Protein AF-A0A8S3JNF5-F1 (afdb_monomer)

Solvent-accessible surface area (backbone atoms only — not comparable to full-atom values): 8426 Å² total; per-residue (Å²): 134,60,70,67,61,55,53,53,51,53,52,52,50,52,52,53,50,52,54,52,51,52,51,49,51,53,52,51,58,71,68,46,72,96,62,65,68,78,74,74,50,52,69,67,59,54,52,60,60,49,68,40,87,89,52,56,73,70,59,37,54,52,52,53,52,51,50,53,50,52,53,53,48,52,53,54,53,50,52,51,50,52,50,52,52,52,50,51,51,55,51,49,54,52,51,50,53,53,52,52,53,51,51,49,52,54,49,52,52,49,52,52,52,52,52,49,51,54,60,71,52,60,94,72,86,72,56,85,87,53,57,67,58,62,64,51,63,66,61,63,74,76,72,130

Foldseek 3Di:
DDPVVVVVVVVVVVVVVVVVVVVVVVVVVVPDDPDPVVVVDDLVNVLVVLPDPPDDPVRSVVVNVVVVVVVVVVVVVVVVVVVVVVVVVVVVVVVVVVVVVVVVVVVVVVVVVVVVVVVVVPDPPDDPVCPVVVVVVVVVVPPD

Secondary structure (DSSP, 8-state):
--HHHHHHHHHHHHHHHHHHHHHHHHHHHHHS-S--HHHHS-HHHHHHHHTSTTS-HHHHHHHHHHHHHHHHHHHHHHHHHHHHHHHHHHHHHHHHHHHHHHHHHHHHHHHHHHHHHHHHS------GGGHHHHHHHHHHTT--

Structure (mmCIF, N/CA/C/O backbone):
data_AF-A0A8S3JNF5-F1
#
_entry.id   AF-A0A8S3JNF5-F1
#
loop_
_atom_site.group_PDB
_atom_site.id
_atom_site.type_symbol
_atom_site.label_atom_id
_atom_site.label_alt_id
_atom_site.label_comp_id
_atom_site.label_asym_id
_atom_site.label_entity_id
_atom_site.label_seq_id
_atom_site.pdbx_PDB_ins_code
_atom_site.Cartn_x
_atom_site.Cartn_y
_atom_site.Cartn_z
_atom_site.occupancy
_atom_site.B_iso_or_equiv
_atom_site.auth_seq_id
_atom_site.auth_comp_id
_atom_site.auth_asym_id
_atom_site.auth_atom_id
_atom_site.pdbx_PDB_model_num
ATOM 1 N N . MET A 1 1 ? 26.345 4.682 40.173 1.00 57.94 1 MET A N 1
ATOM 2 C CA . MET A 1 1 ? 26.018 5.311 38.873 1.00 57.94 1 MET A CA 1
ATOM 3 C C . MET A 1 1 ? 24.682 6.024 39.058 1.00 57.94 1 MET A C 1
ATOM 5 O O . MET A 1 1 ? 23.749 5.361 39.489 1.00 57.94 1 MET A O 1
ATOM 9 N N . SER A 1 2 ? 24.611 7.356 38.929 1.00 77.19 2 SER A N 1
ATOM 10 C CA . SER A 1 2 ? 23.412 8.110 39.340 1.00 77.19 2 SER A CA 1
ATOM 11 C C . SER A 1 2 ? 22.301 8.035 38.287 1.00 77.19 2 SER A C 1
ATOM 13 O O . SER A 1 2 ? 22.567 7.984 37.088 1.00 77.19 2 SER A O 1
ATOM 15 N N . MET A 1 3 ? 21.047 8.052 38.743 1.00 79.81 3 MET A N 1
ATOM 16 C CA . MET A 1 3 ? 19.848 7.990 37.895 1.00 79.81 3 MET A CA 1
ATOM 17 C C . MET A 1 3 ? 19.804 9.124 36.851 1.00 79.81 3 MET A C 1
ATOM 19 O O . MET A 1 3 ? 19.331 8.925 35.737 1.00 79.81 3 MET A O 1
ATOM 23 N N . GLN A 1 4 ? 20.377 10.287 37.183 1.00 79.69 4 GLN A N 1
ATOM 24 C CA . GLN A 1 4 ? 20.535 11.424 36.270 1.00 79.69 4 GLN A CA 1
ATOM 25 C C . GLN A 1 4 ? 21.435 11.112 35.070 1.00 79.69 4 GLN A C 1
ATOM 27 O O . GLN A 1 4 ? 21.118 11.524 33.961 1.00 79.69 4 GLN A O 1
ATOM 32 N N . ILE A 1 5 ? 22.531 10.372 35.266 1.00 81.50 5 ILE A N 1
ATOM 33 C CA . ILE A 1 5 ? 23.453 10.018 34.175 1.00 81.50 5 ILE A CA 1
ATOM 34 C C . ILE A 1 5 ? 22.761 9.077 33.184 1.00 81.50 5 ILE A C 1
ATOM 36 O O . ILE A 1 5 ? 22.899 9.248 31.976 1.00 81.50 5 ILE A O 1
ATOM 40 N N . ILE A 1 6 ? 21.978 8.123 33.697 1.00 82.50 6 ILE A N 1
ATOM 41 C CA . ILE A 1 6 ? 21.207 7.185 32.874 1.00 82.50 6 ILE A CA 1
ATOM 42 C C . ILE A 1 6 ? 20.160 7.949 32.058 1.00 82.50 6 ILE A C 1
ATOM 44 O O . ILE A 1 6 ? 20.107 7.793 30.845 1.00 82.50 6 ILE A O 1
ATOM 48 N N . TRP A 1 7 ? 19.390 8.834 32.697 1.00 87.06 7 TRP A N 1
ATOM 49 C CA . TRP A 1 7 ? 18.355 9.617 32.019 1.00 87.06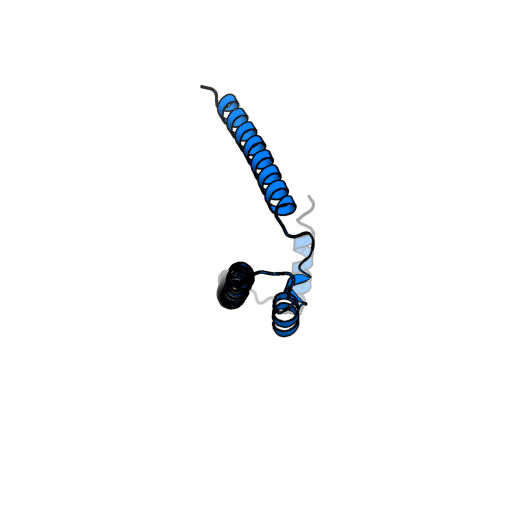 7 TRP A CA 1
ATOM 50 C C . TRP A 1 7 ? 18.928 10.528 30.924 1.00 87.06 7 TRP A C 1
ATOM 52 O O . TRP A 1 7 ? 18.393 10.593 29.818 1.00 87.06 7 TRP A O 1
ATOM 62 N N . GLN A 1 8 ? 20.066 11.175 31.193 1.00 83.81 8 GLN A N 1
ATOM 63 C CA . G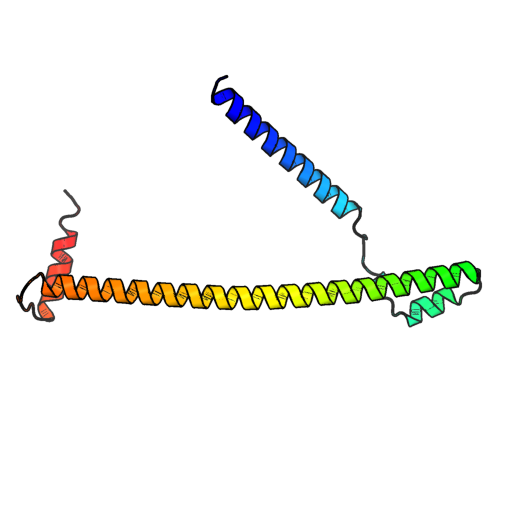LN A 1 8 ? 20.742 12.016 30.209 1.00 83.81 8 GLN A CA 1
ATOM 64 C C . GLN A 1 8 ? 21.260 11.200 29.014 1.00 83.81 8 GLN A C 1
ATOM 66 O O . GLN A 1 8 ? 21.159 11.649 27.872 1.00 83.81 8 GLN A O 1
ATOM 71 N N . ALA A 1 9 ? 21.786 9.995 29.261 1.00 86.19 9 ALA A N 1
ATOM 72 C CA . ALA A 1 9 ? 22.231 9.088 28.208 1.00 86.19 9 ALA A CA 1
ATOM 73 C C . ALA A 1 9 ? 21.060 8.625 27.327 1.00 86.19 9 ALA A C 1
ATOM 75 O O . ALA A 1 9 ? 21.168 8.700 26.106 1.00 86.19 9 ALA A O 1
ATOM 76 N N . THR A 1 10 ? 19.921 8.257 27.925 1.00 86.12 10 THR A N 1
ATOM 77 C CA . THR A 1 10 ? 18.716 7.855 27.180 1.00 86.12 10 THR A CA 1
ATOM 78 C C . THR A 1 10 ? 18.176 8.990 26.307 1.00 86.12 10 THR A C 1
ATOM 80 O O . THR A 1 10 ? 17.772 8.763 25.171 1.00 86.12 10 THR A O 1
ATOM 83 N N . ILE A 1 11 ? 18.208 10.235 26.791 1.00 87.56 11 ILE A N 1
ATOM 84 C CA . ILE A 1 11 ? 17.788 11.397 25.990 1.00 87.56 11 ILE A CA 1
ATOM 85 C C . ILE A 1 11 ? 18.715 11.630 24.805 1.00 87.56 11 ILE A C 1
ATOM 87 O O . ILE A 1 11 ? 18.245 11.925 23.707 1.00 87.56 11 ILE A O 1
ATOM 91 N N . ASN A 1 12 ? 20.024 11.522 25.020 1.00 87.56 12 ASN A N 1
ATOM 92 C CA . ASN A 1 12 ? 20.998 11.697 23.950 1.00 87.56 12 ASN A CA 1
ATOM 93 C C . ASN A 1 12 ? 20.873 10.587 22.897 1.00 87.56 12 ASN A C 1
ATOM 95 O O . ASN A 1 12 ? 20.972 10.869 21.706 1.00 87.56 12 ASN A O 1
ATOM 99 N N . GLU A 1 13 ? 20.593 9.356 23.323 1.00 88.88 13 GLU A N 1
ATOM 100 C CA . GLU A 1 13 ? 20.329 8.224 22.435 1.00 88.88 13 GLU A CA 1
ATOM 101 C C . GLU A 1 13 ? 19.055 8.441 21.604 1.00 88.88 13 GLU A C 1
ATOM 103 O O . GLU A 1 13 ? 19.100 8.310 20.383 1.00 88.88 13 GLU A O 1
ATOM 108 N N . CYS A 1 14 ? 17.955 8.891 22.222 1.00 85.06 14 CYS A N 1
ATOM 109 C CA . CYS A 1 14 ? 16.728 9.246 21.499 1.00 85.06 14 CYS A CA 1
ATOM 110 C C . CYS A 1 14 ? 16.959 10.352 20.457 1.00 85.06 14 CYS A C 1
ATOM 112 O O . CYS A 1 14 ? 16.507 10.222 19.322 1.00 85.06 14 CYS A O 1
ATOM 114 N N . LYS A 1 15 ? 17.693 11.416 20.813 1.00 87.75 15 LYS A N 1
ATOM 115 C CA . LYS A 1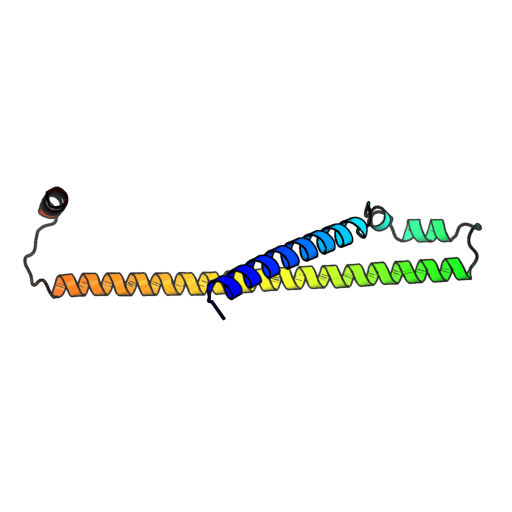 15 ? 18.020 12.505 19.875 1.00 87.75 15 LYS A CA 1
ATOM 116 C C . LYS A 1 15 ? 18.884 12.022 18.711 1.00 87.75 15 LYS A C 1
ATOM 118 O O . LYS A 1 15 ? 18.628 12.380 17.566 1.00 87.75 15 LYS A O 1
ATOM 123 N N . SER A 1 16 ? 19.878 11.181 18.990 1.00 85.38 16 SER A N 1
ATOM 124 C CA . SER A 1 16 ? 20.727 10.597 17.948 1.00 85.38 16 SER A CA 1
ATOM 125 C C . SER A 1 16 ? 19.926 9.691 17.008 1.00 85.38 16 SER A C 1
ATOM 127 O O . SER A 1 16 ? 20.128 9.722 15.794 1.00 85.38 16 SER A O 1
ATOM 129 N N . GLN A 1 17 ? 18.978 8.924 17.549 1.00 86.81 17 GLN A N 1
ATOM 130 C CA . GLN A 1 17 ? 18.103 8.069 16.756 1.00 86.81 17 GLN A CA 1
ATOM 131 C C . GLN A 1 17 ? 17.176 8.887 15.844 1.00 86.81 17 GLN A C 1
ATOM 133 O O . GLN A 1 17 ? 17.023 8.555 14.668 1.00 86.81 17 GLN A O 1
ATOM 138 N N . GLU A 1 18 ? 16.624 9.989 16.352 1.00 89.50 18 GLU A N 1
ATOM 139 C CA . GLU A 1 18 ? 15.794 10.918 15.582 1.00 89.50 18 GLU A CA 1
ATOM 140 C C . GLU A 1 18 ? 16.571 11.542 14.409 1.00 89.50 18 GLU A C 1
ATOM 142 O O . GLU A 1 18 ? 16.088 11.548 13.275 1.00 89.50 18 GLU A O 1
ATOM 147 N N . GLU A 1 19 ? 17.818 11.972 14.629 1.00 89.12 19 GLU A N 1
ATOM 148 C CA . GLU A 1 19 ? 18.696 12.471 13.560 1.00 89.12 19 GLU A CA 1
ATOM 149 C C . GLU A 1 19 ? 18.964 11.410 12.483 1.00 89.12 19 GLU A C 1
ATOM 151 O O . GLU A 1 19 ? 18.904 11.695 11.282 1.00 89.12 19 GLU A O 1
ATOM 156 N N . VAL A 1 20 ? 19.227 10.167 12.895 1.00 88.50 20 VAL A N 1
ATOM 157 C CA . VAL A 1 20 ? 19.433 9.042 11.974 1.00 88.50 20 VAL A CA 1
ATOM 158 C C . VAL A 1 20 ? 18.179 8.779 11.142 1.00 88.50 20 VAL A C 1
ATOM 160 O O . VAL A 1 20 ? 18.282 8.519 9.940 1.00 88.50 20 VAL A O 1
ATOM 163 N N . ASP A 1 21 ? 16.996 8.858 11.740 1.00 88.75 21 ASP A N 1
ATOM 164 C CA . ASP A 1 21 ? 15.741 8.608 11.038 1.00 88.75 21 ASP A CA 1
ATOM 165 C C . ASP A 1 21 ? 15.388 9.744 10.065 1.00 88.75 21 ASP A C 1
ATOM 167 O O . ASP A 1 21 ? 14.983 9.465 8.930 1.00 88.75 21 ASP A O 1
ATOM 171 N N . ILE A 1 22 ? 15.689 11.000 10.411 1.00 89.44 22 ILE A N 1
ATOM 172 C CA . ILE A 1 22 ? 15.622 12.142 9.482 1.00 89.44 22 ILE A CA 1
ATOM 173 C C . ILE A 1 22 ? 16.579 11.936 8.299 1.00 89.44 22 ILE A C 1
ATOM 175 O O . ILE A 1 22 ? 16.209 12.142 7.139 1.00 89.44 22 ILE A O 1
ATOM 179 N N . LEU A 1 23 ? 17.814 11.495 8.557 1.00 86.75 23 LEU A N 1
ATOM 180 C CA . LEU A 1 23 ? 18.793 11.225 7.501 1.00 86.75 23 LEU A CA 1
ATOM 181 C C . LEU A 1 23 ? 18.347 10.082 6.587 1.00 86.75 23 LEU A C 1
ATOM 183 O O . LEU A 1 23 ? 18.468 10.198 5.364 1.00 86.75 23 LEU A O 1
ATOM 187 N N . LYS A 1 24 ? 17.781 9.004 7.145 1.00 84.62 24 LYS A N 1
ATOM 188 C CA . LYS A 1 24 ? 17.170 7.925 6.356 1.00 84.62 24 LYS A CA 1
ATOM 189 C C . LYS A 1 24 ? 16.043 8.468 5.489 1.00 84.62 24 LYS A C 1
ATOM 191 O O . LYS A 1 24 ? 16.014 8.170 4.298 1.00 84.62 24 LYS A O 1
ATOM 196 N N . GLN A 1 25 ? 15.155 9.288 6.046 1.00 79.31 25 GLN A N 1
ATOM 197 C CA . GLN A 1 25 ? 14.043 9.882 5.309 1.00 79.31 25 GLN A CA 1
ATOM 198 C C . GLN A 1 25 ? 14.539 10.758 4.151 1.00 79.31 25 GLN A C 1
ATOM 200 O O . GLN A 1 25 ? 14.092 10.583 3.018 1.00 79.31 25 GLN A O 1
ATOM 205 N N . HIS A 1 26 ? 15.534 11.618 4.380 1.00 80.69 26 HIS A N 1
ATOM 206 C CA . HIS A 1 26 ? 16.169 12.400 3.316 1.00 80.69 26 HIS A CA 1
ATOM 207 C C . HIS A 1 26 ? 16.822 11.528 2.243 1.00 80.69 26 HIS A C 1
ATOM 209 O O . HIS A 1 26 ? 16.743 11.836 1.052 1.00 80.69 26 HIS A O 1
ATOM 215 N N . LEU A 1 27 ? 17.468 10.437 2.645 1.00 79.94 27 LEU A N 1
ATOM 216 C CA . LEU A 1 27 ? 18.109 9.506 1.728 1.00 79.94 27 LEU A CA 1
ATOM 217 C C . LEU A 1 27 ? 17.076 8.741 0.889 1.00 79.94 27 LEU A C 1
ATOM 219 O O . LEU A 1 27 ? 17.287 8.565 -0.310 1.00 79.94 27 LEU A O 1
ATOM 223 N N . TYR A 1 28 ? 15.943 8.354 1.480 1.00 73.94 28 TYR A N 1
ATOM 224 C CA . TYR A 1 28 ? 14.809 7.786 0.755 1.00 73.94 28 TYR A CA 1
ATOM 225 C C . TYR A 1 28 ? 14.218 8.794 -0.230 1.00 73.94 28 TYR A C 1
ATOM 227 O O . TYR A 1 28 ? 14.082 8.463 -1.403 1.00 73.94 28 TYR A O 1
ATOM 235 N N . ILE A 1 29 ? 13.973 10.039 0.191 1.00 73.38 29 ILE A N 1
ATOM 236 C CA . ILE A 1 29 ? 13.445 11.103 -0.678 1.00 73.38 29 ILE A CA 1
ATOM 237 C C . ILE A 1 29 ? 14.387 11.382 -1.856 1.00 73.38 29 ILE A C 1
ATOM 239 O O . ILE A 1 29 ? 13.936 11.457 -2.994 1.00 73.38 29 ILE A O 1
ATOM 243 N N . LYS A 1 30 ? 15.705 11.471 -1.627 1.00 72.31 30 LYS A N 1
ATOM 244 C CA . LYS A 1 30 ? 16.690 11.670 -2.708 1.00 72.31 30 LYS A CA 1
ATOM 245 C C . LYS A 1 30 ? 16.759 10.502 -3.694 1.00 72.31 30 LYS A C 1
ATOM 247 O O . LYS A 1 30 ? 17.162 10.704 -4.837 1.00 72.31 30 LYS A O 1
ATOM 252 N N . ARG A 1 31 ? 16.434 9.287 -3.246 1.00 70.94 31 ARG A N 1
ATOM 253 C CA . ARG A 1 31 ? 16.420 8.071 -4.074 1.00 70.94 31 ARG A CA 1
ATOM 254 C C . ARG A 1 31 ? 15.092 7.852 -4.788 1.00 70.94 31 ARG A C 1
ATOM 256 O O . ARG A 1 31 ? 15.044 7.018 -5.692 1.00 70.94 31 ARG A O 1
ATOM 263 N N . LEU A 1 32 ? 14.035 8.565 -4.401 1.00 65.88 32 LEU A N 1
ATOM 264 C CA . LEU A 1 32 ? 12.777 8.503 -5.122 1.00 65.88 32 LEU A CA 1
ATOM 265 C C . LEU A 1 32 ? 12.963 9.104 -6.524 1.00 65.88 32 LEU A C 1
ATOM 267 O O . LEU A 1 32 ? 13.618 10.141 -6.678 1.00 65.88 32 LEU A O 1
ATOM 271 N N . PRO A 1 33 ? 12.410 8.461 -7.563 1.00 67.44 33 PRO A N 1
ATOM 272 C CA . PRO A 1 33 ? 12.328 9.063 -8.884 1.00 67.44 33 PRO A CA 1
ATOM 273 C C . PRO A 1 33 ? 11.678 10.448 -8.785 1.00 67.44 33 PRO A C 1
ATOM 275 O O . PRO A 1 33 ? 10.652 10.601 -8.127 1.00 67.44 33 PRO A O 1
ATOM 278 N N . LYS A 1 34 ? 12.266 11.455 -9.445 1.00 68.38 34 LYS A N 1
ATOM 279 C CA . LYS A 1 34 ? 11.715 12.826 -9.473 1.00 68.38 34 LYS A CA 1
ATOM 280 C C . LYS A 1 34 ? 10.318 12.881 -10.095 1.00 68.38 34 LYS A C 1
ATOM 282 O O . LYS A 1 34 ? 9.550 13.787 -9.794 1.00 68.38 34 LYS A O 1
ATOM 287 N N . SER A 1 35 ? 10.018 11.921 -10.960 1.00 60.47 35 SER A N 1
ATOM 288 C CA . SER A 1 35 ? 8.721 11.728 -11.579 1.00 60.47 35 SER A CA 1
ATOM 289 C C . SER A 1 35 ? 8.510 10.249 -11.891 1.00 60.47 35 SER A C 1
ATOM 291 O O . SER A 1 35 ? 9.458 9.462 -12.010 1.00 60.47 35 SER A O 1
ATOM 293 N N . PHE A 1 36 ? 7.242 9.877 -12.017 1.00 61.28 36 PHE A N 1
ATOM 294 C CA . PHE A 1 36 ? 6.814 8.554 -12.451 1.00 61.28 36 PHE A CA 1
ATOM 295 C C . PHE A 1 36 ? 6.381 8.565 -13.920 1.00 61.28 36 PHE A C 1
ATOM 297 O O . PHE A 1 36 ? 5.593 7.719 -14.318 1.00 61.28 36 PHE A O 1
ATOM 304 N N . ASP A 1 37 ? 6.914 9.476 -14.742 1.00 61.78 37 ASP A N 1
ATOM 305 C CA . ASP A 1 37 ? 6.505 9.649 -16.150 1.00 61.78 37 ASP A CA 1
ATOM 306 C C . ASP A 1 37 ? 6.639 8.350 -16.972 1.00 61.78 37 ASP A C 1
ATOM 308 O O . ASP A 1 37 ? 5.951 8.141 -17.966 1.00 61.78 37 ASP A O 1
ATOM 312 N N . TYR A 1 38 ? 7.497 7.426 -16.527 1.00 61.19 38 TYR A N 1
ATOM 313 C CA . TYR A 1 38 ? 7.658 6.091 -17.109 1.00 61.19 38 TYR A CA 1
ATOM 314 C C . TYR A 1 38 ? 6.482 5.131 -16.839 1.00 61.19 38 TYR A C 1
ATOM 316 O O . TYR A 1 38 ? 6.404 4.088 -17.486 1.00 61.19 38 TYR A O 1
ATOM 324 N N . LEU A 1 39 ? 5.595 5.438 -15.886 1.00 59.91 39 LEU A N 1
ATOM 325 C CA . LEU A 1 39 ? 4.342 4.713 -15.650 1.00 59.91 39 LEU A CA 1
ATOM 326 C C . LEU A 1 39 ? 3.227 5.169 -16.603 1.00 59.91 39 LEU A C 1
ATOM 328 O O . LEU A 1 39 ? 2.351 4.364 -16.914 1.00 59.91 39 LEU A O 1
ATOM 332 N N . ASP A 1 40 ? 3.285 6.410 -17.097 1.00 61.09 40 ASP A N 1
ATOM 333 C CA . ASP A 1 40 ? 2.320 6.959 -18.064 1.00 61.09 40 ASP A CA 1
ATOM 334 C C . ASP A 1 40 ? 2.617 6.522 -19.508 1.00 61.09 40 ASP A C 1
ATOM 336 O O . ASP A 1 40 ? 1.763 6.593 -20.401 1.00 61.09 40 ASP A O 1
ATOM 340 N N . GLU A 1 41 ? 3.832 6.039 -19.773 1.00 65.12 41 GLU A N 1
ATOM 341 C CA . GLU A 1 41 ? 4.174 5.480 -21.073 1.00 65.12 41 GLU A CA 1
ATOM 342 C C . GLU A 1 41 ? 3.593 4.074 -21.232 1.00 65.12 41 GLU A C 1
ATOM 344 O O . GLU A 1 41 ? 4.012 3.111 -20.590 1.00 65.12 41 GLU A O 1
ATOM 349 N N . SER A 1 42 ? 2.636 3.935 -22.156 1.00 66.12 42 SER A N 1
ATOM 350 C CA . SER A 1 42 ? 2.123 2.620 -22.531 1.00 66.12 42 SER A CA 1
ATOM 351 C C . SER A 1 42 ? 3.267 1.716 -23.000 1.00 66.12 42 SER A C 1
ATOM 353 O O . SER A 1 42 ? 4.176 2.150 -23.713 1.00 66.12 42 SER A O 1
ATOM 355 N N . TYR A 1 43 ? 3.203 0.430 -22.646 1.00 65.19 43 TYR A N 1
ATOM 356 C CA . TYR A 1 43 ? 4.218 -0.557 -23.033 1.00 65.19 43 TYR A CA 1
ATOM 357 C C . TYR A 1 43 ? 4.491 -0.553 -24.550 1.00 65.19 43 TYR A C 1
ATOM 359 O O . TYR A 1 43 ? 5.638 -0.626 -24.976 1.00 65.19 43 TYR A O 1
ATOM 367 N N . SER A 1 44 ? 3.446 -0.325 -25.353 1.00 65.94 44 SER A N 1
ATOM 368 C CA . SER A 1 44 ? 3.526 -0.133 -26.806 1.00 65.94 44 SER A CA 1
ATOM 369 C C . SER A 1 44 ? 4.434 1.036 -27.220 1.00 65.94 44 SER A C 1
ATOM 371 O O . SER A 1 44 ? 5.236 0.899 -28.143 1.00 65.94 44 SER A O 1
ATOM 373 N N . LYS A 1 45 ? 4.370 2.187 -26.535 1.00 72.50 45 LYS A N 1
ATOM 374 C CA . LYS A 1 45 ? 5.269 3.322 -26.807 1.00 72.50 45 LYS A CA 1
ATOM 375 C C . LYS A 1 45 ? 6.721 2.981 -26.477 1.00 72.50 45 LYS A C 1
ATOM 377 O O . LYS A 1 45 ? 7.617 3.404 -27.208 1.00 72.50 45 LYS A O 1
ATOM 382 N N . ILE A 1 46 ? 6.954 2.212 -25.416 1.00 71.38 46 ILE A N 1
ATOM 383 C CA . ILE A 1 46 ? 8.296 1.783 -24.998 1.00 71.38 46 ILE A CA 1
ATOM 384 C C . ILE A 1 46 ? 8.872 0.773 -25.999 1.00 71.38 46 ILE A C 1
ATOM 386 O O . ILE A 1 46 ? 10.011 0.938 -26.434 1.00 71.38 46 ILE A O 1
ATOM 390 N N . GLU A 1 47 ? 8.086 -0.214 -26.438 1.00 69.25 47 GLU A N 1
ATOM 391 C CA . GLU A 1 47 ? 8.489 -1.148 -27.500 1.00 69.25 47 GLU A CA 1
ATOM 392 C C . GLU A 1 47 ? 8.811 -0.415 -28.806 1.00 69.25 47 GLU A C 1
ATOM 394 O O . GLU A 1 47 ? 9.872 -0.639 -29.388 1.00 69.25 47 GLU A O 1
ATOM 399 N N . ASN A 1 48 ? 7.974 0.543 -29.210 1.00 74.19 48 ASN A N 1
ATOM 400 C CA . ASN A 1 48 ? 8.203 1.354 -30.408 1.00 74.19 48 ASN A CA 1
ATOM 401 C C . ASN A 1 48 ? 9.470 2.226 -30.312 1.00 74.19 48 ASN A C 1
ATOM 403 O O . ASN A 1 48 ? 10.158 2.441 -31.311 1.00 74.19 48 ASN A O 1
ATOM 407 N N . LYS A 1 49 ? 9.812 2.735 -29.120 1.00 72.00 49 LYS A N 1
ATOM 408 C CA . LYS A 1 49 ? 11.077 3.458 -28.888 1.00 72.00 49 LYS A CA 1
ATOM 409 C C . LYS A 1 49 ? 12.284 2.521 -28.937 1.00 72.00 49 LYS A C 1
ATOM 411 O O . LYS A 1 49 ? 13.309 2.898 -29.503 1.00 72.00 49 LYS A O 1
ATOM 416 N N . LEU A 1 50 ? 12.167 1.319 -28.372 1.00 66.94 50 LEU A N 1
ATOM 417 C CA . LEU A 1 50 ? 13.233 0.314 -28.361 1.00 66.94 50 LEU A CA 1
ATOM 418 C C . LEU A 1 50 ? 13.473 -0.300 -29.746 1.00 66.94 50 LEU A C 1
ATOM 420 O O . LEU A 1 50 ? 14.613 -0.633 -30.057 1.00 66.94 50 LEU A O 1
ATOM 424 N N . ALA A 1 51 ? 12.450 -0.376 -30.600 1.00 68.12 51 ALA A N 1
ATOM 425 C CA . ALA A 1 51 ? 12.556 -0.843 -31.984 1.00 68.12 51 ALA A CA 1
ATOM 426 C C . ALA A 1 51 ? 13.379 0.091 -32.898 1.00 68.12 51 ALA A C 1
ATOM 428 O O . ALA A 1 51 ? 13.724 -0.283 -34.018 1.00 68.12 51 ALA A O 1
ATOM 429 N N . ARG A 1 52 ? 13.728 1.306 -32.443 1.00 72.50 52 ARG A N 1
ATOM 430 C CA . ARG A 1 52 ? 14.545 2.247 -33.224 1.00 72.50 52 ARG A CA 1
ATOM 431 C C . ARG A 1 52 ? 15.963 1.693 -33.449 1.00 72.50 52 ARG A C 1
ATOM 433 O O . ARG A 1 52 ? 16.553 1.142 -32.513 1.00 72.50 52 ARG A O 1
ATOM 440 N N . PRO A 1 53 ? 16.570 1.905 -34.636 1.00 62.31 53 PRO A N 1
ATOM 441 C CA . PRO A 1 53 ? 17.870 1.338 -35.039 1.00 62.31 53 PRO A CA 1
ATOM 442 C C . PRO A 1 53 ? 19.069 1.771 -34.174 1.00 62.31 53 PRO A C 1
ATOM 444 O O . PRO A 1 53 ? 20.163 1.253 -34.341 1.00 62.31 53 PR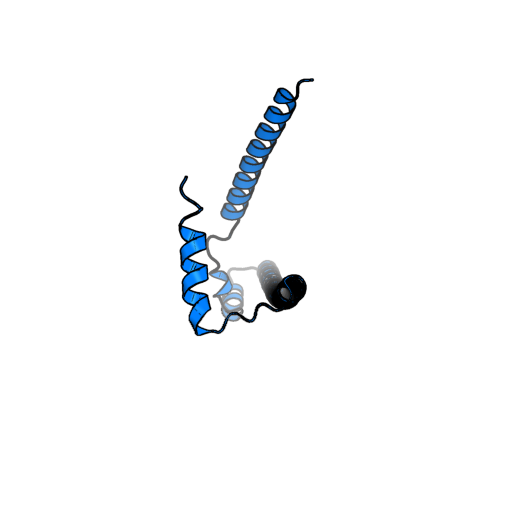O A O 1
ATOM 447 N N . ILE A 1 54 ? 18.859 2.694 -33.233 1.00 67.81 54 ILE A N 1
ATOM 448 C CA . ILE A 1 54 ? 19.883 3.286 -32.363 1.00 67.81 54 ILE A CA 1
ATOM 449 C C . ILE A 1 54 ? 20.418 2.278 -31.326 1.00 67.81 54 ILE A C 1
ATOM 451 O O . ILE A 1 54 ? 21.557 2.393 -30.882 1.00 67.81 54 ILE A O 1
ATOM 455 N N . TYR A 1 55 ? 19.618 1.282 -30.938 1.00 63.56 55 TYR A N 1
ATOM 456 C CA . TYR A 1 55 ? 19.995 0.285 -29.930 1.00 63.56 55 TYR A CA 1
ATOM 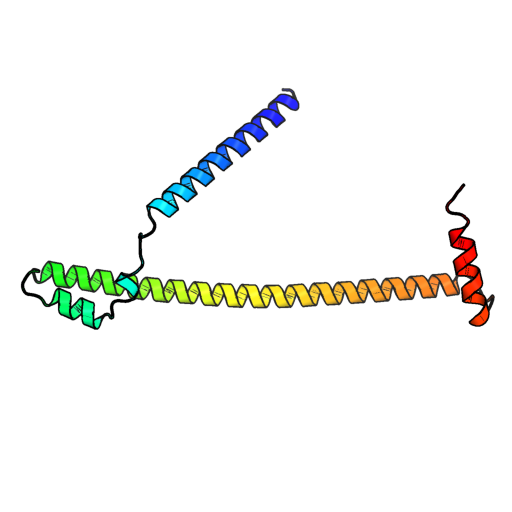457 C C . TYR A 1 55 ? 20.395 -1.047 -30.573 1.00 63.56 55 TYR A C 1
ATOM 459 O O . TYR A 1 55 ? 19.747 -1.491 -31.517 1.00 63.56 55 TYR A O 1
ATOM 467 N N . ASN A 1 56 ? 21.425 -1.713 -30.041 1.00 78.81 56 ASN A N 1
ATOM 468 C CA . ASN A 1 56 ? 21.771 -3.073 -30.469 1.00 78.81 56 ASN A CA 1
ATOM 469 C C . ASN A 1 56 ? 20.749 -4.094 -29.918 1.00 78.81 56 ASN A C 1
ATOM 471 O O . ASN A 1 56 ? 20.092 -3.842 -28.904 1.00 78.81 56 ASN A O 1
ATOM 475 N N . ASP A 1 57 ? 20.624 -5.267 -30.537 1.00 75.75 57 ASP A N 1
ATOM 476 C CA . ASP A 1 57 ? 19.586 -6.238 -30.149 1.00 75.75 57 ASP A CA 1
ATOM 477 C C . ASP A 1 57 ? 19.721 -6.757 -28.705 1.00 75.75 57 ASP A C 1
ATOM 479 O O . ASP A 1 57 ? 18.718 -6.957 -28.011 1.00 75.75 57 ASP A O 1
ATOM 483 N N . ASN A 1 58 ? 20.947 -6.873 -28.188 1.00 78.81 58 ASN A N 1
ATOM 484 C CA . ASN A 1 58 ? 21.195 -7.301 -26.806 1.00 78.81 58 ASN A CA 1
ATOM 485 C C . ASN A 1 58 ? 20.728 -6.254 -25.776 1.00 78.81 58 ASN A C 1
ATOM 487 O O . ASN A 1 58 ? 20.127 -6.592 -24.751 1.00 78.81 58 ASN A O 1
ATOM 491 N N . THR A 1 59 ? 20.951 -4.968 -26.055 1.00 76.50 59 THR A N 1
ATOM 492 C CA . THR A 1 59 ? 20.512 -3.847 -25.210 1.00 76.50 59 THR A CA 1
ATOM 493 C C . THR A 1 59 ? 19.001 -3.679 -25.266 1.00 76.50 59 THR A C 1
ATOM 495 O O . THR A 1 59 ? 18.387 -3.508 -24.212 1.00 76.50 59 THR A O 1
ATOM 498 N N . ARG A 1 60 ? 18.373 -3.839 -26.439 1.00 75.75 60 ARG A N 1
ATOM 499 C CA . ARG A 1 60 ? 16.903 -3.859 -26.568 1.00 75.75 60 ARG A CA 1
ATOM 500 C C . ARG A 1 60 ? 16.270 -4.959 -25.723 1.00 75.75 60 ARG A C 1
ATOM 502 O O . ARG A 1 60 ? 15.361 -4.691 -24.936 1.00 75.75 60 ARG A O 1
ATOM 509 N N . THR A 1 61 ? 16.789 -6.180 -25.840 1.00 77.50 61 THR A N 1
ATOM 510 C CA . THR A 1 61 ? 16.273 -7.350 -25.117 1.00 77.50 61 THR A CA 1
ATOM 511 C C . THR A 1 61 ? 16.400 -7.165 -23.606 1.00 77.50 61 THR A C 1
ATOM 513 O O . THR A 1 61 ? 15.436 -7.373 -22.865 1.00 77.50 61 THR A O 1
ATOM 516 N N . THR A 1 62 ? 17.556 -6.679 -23.146 1.00 81.31 62 THR A N 1
ATOM 517 C CA . THR A 1 62 ? 17.816 -6.421 -21.722 1.00 81.31 62 THR A CA 1
ATOM 518 C C . THR A 1 62 ? 16.897 -5.331 -21.164 1.00 81.31 62 THR A C 1
ATOM 520 O O . THR A 1 62 ? 16.309 -5.494 -20.092 1.00 81.31 62 THR A O 1
ATOM 523 N N . MET A 1 63 ? 16.714 -4.231 -21.899 1.00 74.88 63 MET A N 1
ATOM 524 C CA . MET A 1 63 ? 15.850 -3.127 -21.477 1.00 74.88 63 MET A CA 1
ATOM 525 C C . MET A 1 63 ? 14.372 -3.526 -21.455 1.00 74.88 63 MET A C 1
ATOM 527 O O . MET A 1 63 ? 13.674 -3.188 -20.497 1.00 74.88 63 MET A O 1
ATOM 531 N N . SER A 1 64 ? 13.899 -4.295 -22.441 1.00 79.12 64 SER A N 1
ATOM 532 C CA . SER A 1 64 ? 12.530 -4.831 -22.451 1.00 79.12 64 SER A CA 1
ATOM 533 C C . SER A 1 64 ? 12.288 -5.810 -21.294 1.00 79.12 64 SER A C 1
ATOM 535 O O . SER A 1 64 ? 11.271 -5.726 -20.601 1.00 79.12 64 SER A O 1
ATOM 537 N N . ALA A 1 65 ? 13.239 -6.709 -21.013 1.00 80.94 65 ALA A N 1
ATOM 538 C CA . ALA A 1 65 ? 13.157 -7.618 -19.869 1.00 80.94 65 ALA A CA 1
ATOM 539 C C . ALA A 1 65 ? 13.101 -6.859 -18.532 1.00 80.94 65 ALA A C 1
ATOM 541 O O . ALA A 1 65 ? 12.273 -7.170 -17.673 1.00 80.94 65 ALA A O 1
ATOM 542 N N . ARG A 1 66 ? 13.924 -5.813 -18.376 1.00 79.88 66 ARG A N 1
ATOM 543 C CA . ARG A 1 66 ? 13.920 -4.959 -17.181 1.00 79.88 66 ARG A CA 1
ATOM 544 C C . ARG A 1 66 ? 12.581 -4.246 -16.990 1.00 79.88 66 ARG A C 1
ATOM 546 O O . ARG A 1 66 ? 12.061 -4.252 -15.878 1.00 79.88 66 ARG A O 1
ATOM 553 N N . HIS A 1 67 ? 11.999 -3.692 -18.054 1.00 78.06 67 HIS A N 1
ATOM 554 C CA . HIS A 1 67 ? 10.684 -3.047 -17.984 1.00 78.06 67 HIS A CA 1
ATOM 555 C C . HIS A 1 67 ? 9.584 -4.033 -17.594 1.00 78.06 67 HIS A C 1
ATOM 557 O O . HIS A 1 67 ? 8.810 -3.750 -16.684 1.00 78.06 67 HIS A O 1
ATOM 563 N N . ARG A 1 68 ? 9.552 -5.225 -18.205 1.00 78.06 68 ARG A N 1
ATOM 564 C CA . ARG A 1 68 ? 8.585 -6.272 -17.834 1.00 78.06 68 ARG A CA 1
ATOM 565 C C . ARG A 1 68 ? 8.702 -6.667 -16.364 1.00 78.06 68 ARG A C 1
ATOM 567 O O . ARG A 1 68 ? 7.683 -6.793 -15.690 1.00 78.06 68 ARG A O 1
ATOM 574 N N . LYS A 1 69 ? 9.930 -6.794 -15.850 1.00 86.69 69 LYS A N 1
ATOM 575 C CA . LYS A 1 69 ? 10.178 -7.078 -14.431 1.00 86.69 69 LYS A CA 1
ATOM 576 C C . LYS A 1 69 ? 9.641 -5.969 -13.523 1.00 86.69 69 LYS A C 1
ATOM 578 O O . LYS A 1 69 ? 8.979 -6.279 -12.540 1.00 86.69 69 LYS A O 1
ATOM 583 N N . ILE A 1 70 ? 9.893 -4.702 -13.857 1.00 81.62 70 ILE A N 1
ATOM 584 C CA . ILE A 1 70 ? 9.387 -3.551 -13.089 1.00 81.62 70 ILE A CA 1
ATOM 585 C C . ILE A 1 70 ? 7.855 -3.532 -13.095 1.00 81.62 70 ILE A C 1
ATOM 587 O O . ILE A 1 70 ? 7.245 -3.392 -12.042 1.00 81.62 70 ILE A O 1
ATOM 591 N N . ILE A 1 71 ? 7.222 -3.746 -14.251 1.00 79.31 71 ILE A N 1
ATOM 592 C CA . ILE A 1 71 ? 5.757 -3.793 -14.360 1.00 79.31 71 ILE A CA 1
ATOM 593 C C . ILE A 1 71 ? 5.180 -4.922 -13.499 1.00 79.31 71 ILE A C 1
ATOM 595 O O . ILE A 1 71 ? 4.212 -4.706 -12.772 1.00 79.31 71 ILE A O 1
ATOM 599 N N . ALA A 1 72 ? 5.762 -6.122 -13.562 1.00 78.50 72 ALA A N 1
ATOM 600 C CA . ALA A 1 72 ? 5.320 -7.252 -12.749 1.00 78.50 72 ALA A CA 1
ATOM 601 C C . ALA A 1 72 ? 5.473 -6.963 -11.248 1.00 78.50 72 ALA A C 1
ATOM 603 O O . ALA A 1 72 ? 4.546 -7.211 -10.481 1.00 78.50 72 ALA A O 1
ATOM 604 N N . GLN A 1 73 ? 6.604 -6.376 -10.848 1.00 83.31 73 GLN A N 1
ATOM 605 C CA . GLN A 1 73 ? 6.855 -5.979 -9.467 1.00 83.31 73 GLN A CA 1
ATOM 606 C C . GLN A 1 73 ? 5.821 -4.954 -8.982 1.00 83.31 73 GLN A C 1
ATOM 608 O O . GLN A 1 73 ? 5.185 -5.175 -7.956 1.00 83.31 73 GLN A O 1
ATOM 613 N N . ASN A 1 74 ? 5.568 -3.904 -9.766 1.00 81.50 74 ASN A N 1
ATOM 614 C CA . ASN A 1 74 ? 4.584 -2.875 -9.431 1.00 81.50 74 ASN A CA 1
ATOM 615 C C . ASN A 1 74 ? 3.170 -3.456 -9.286 1.00 81.50 74 ASN A C 1
ATOM 617 O O . ASN A 1 74 ? 2.442 -3.073 -8.374 1.00 81.50 74 ASN A O 1
ATOM 621 N N . LYS A 1 75 ? 2.778 -4.408 -10.146 1.00 79.06 75 LYS A N 1
ATOM 622 C CA . LYS A 1 75 ? 1.491 -5.114 -10.022 1.00 79.06 75 LYS A CA 1
ATOM 623 C C . LYS A 1 75 ? 1.400 -5.904 -8.715 1.00 79.06 75 LYS A C 1
ATOM 625 O O . LYS A 1 75 ? 0.383 -5.827 -8.031 1.00 79.06 75 LYS A O 1
ATOM 630 N N . CYS A 1 76 ? 2.455 -6.635 -8.357 1.00 83.62 76 CYS A N 1
ATOM 631 C CA . CYS A 1 76 ? 2.515 -7.370 -7.094 1.00 83.62 76 CYS A CA 1
ATOM 632 C C . CYS A 1 76 ? 2.440 -6.434 -5.881 1.00 83.62 76 CYS A C 1
ATOM 634 O O . CYS A 1 76 ? 1.725 -6.730 -4.926 1.00 83.62 76 CYS A O 1
ATOM 636 N N . ASP A 1 77 ? 3.151 -5.308 -5.918 1.00 84.69 77 ASP A N 1
ATOM 637 C CA . ASP A 1 77 ? 3.187 -4.354 -4.809 1.00 84.69 77 ASP A CA 1
ATOM 638 C C . ASP A 1 77 ? 1.848 -3.625 -4.640 1.00 84.69 77 ASP A C 1
ATOM 640 O O . ASP A 1 77 ? 1.363 -3.496 -3.516 1.00 84.69 77 ASP A O 1
ATOM 644 N N . LEU A 1 78 ? 1.182 -3.260 -5.742 1.00 88.44 78 LEU A N 1
ATOM 645 C CA . LEU A 1 78 ? -0.199 -2.768 -5.716 1.00 88.44 78 LEU A CA 1
ATOM 646 C C . LEU A 1 78 ? -1.147 -3.795 -5.092 1.00 88.44 78 LEU A C 1
ATOM 648 O O . LEU A 1 78 ? -1.948 -3.444 -4.229 1.00 88.44 78 LEU A O 1
ATOM 652 N N . MET A 1 79 ? -1.043 -5.069 -5.479 1.00 89.00 79 MET A N 1
ATOM 653 C CA . MET A 1 79 ? -1.907 -6.116 -4.933 1.00 89.00 79 MET A CA 1
ATOM 654 C C . MET A 1 79 ? -1.703 -6.302 -3.425 1.00 89.00 79 MET A C 1
ATOM 656 O O . MET A 1 79 ? -2.680 -6.392 -2.685 1.00 89.00 79 MET A O 1
ATOM 660 N N . LYS A 1 80 ? -0.452 -6.279 -2.949 1.00 89.19 80 LYS A N 1
ATOM 661 C CA . LYS A 1 80 ? -0.147 -6.297 -1.509 1.00 89.19 80 LYS A CA 1
ATOM 662 C C . LYS A 1 80 ? -0.747 -5.096 -0.786 1.00 89.19 80 LYS A C 1
ATOM 664 O O . LYS A 1 80 ? -1.314 -5.261 0.288 1.00 89.19 80 LYS A O 1
ATOM 669 N N . LEU A 1 81 ? -0.644 -3.903 -1.369 1.00 88.81 81 LEU A N 1
ATOM 670 C CA . LEU A 1 81 ? -1.215 -2.691 -0.789 1.00 88.81 81 LEU A CA 1
ATOM 671 C C . LEU A 1 81 ? -2.743 -2.799 -0.661 1.00 88.81 81 LEU A C 1
ATOM 673 O O . LEU A 1 81 ? -3.278 -2.500 0.403 1.00 88.81 81 LEU A O 1
ATOM 677 N N . TYR A 1 82 ? -3.436 -3.302 -1.687 1.00 86.94 82 TYR A N 1
ATOM 678 C CA . TYR A 1 82 ? -4.881 -3.550 -1.618 1.00 86.94 82 TYR A CA 1
ATOM 679 C C . TYR A 1 82 ? -5.263 -4.574 -0.548 1.00 86.94 82 TYR A C 1
ATOM 681 O O . TYR A 1 82 ? -6.195 -4.322 0.215 1.00 86.94 82 TYR A O 1
ATOM 689 N N . ILE A 1 83 ? -4.536 -5.691 -0.458 1.00 90.19 83 ILE A N 1
ATOM 690 C CA . ILE A 1 83 ? -4.763 -6.708 0.580 1.00 90.19 83 ILE A CA 1
ATOM 691 C C . ILE A 1 83 ? -4.581 -6.090 1.968 1.00 90.19 83 ILE A C 1
ATOM 693 O O . ILE A 1 83 ? -5.472 -6.201 2.804 1.00 90.19 83 ILE A O 1
ATOM 697 N N . ASN A 1 84 ? -3.488 -5.359 2.190 1.00 88.31 84 ASN A N 1
ATOM 698 C CA . ASN A 1 84 ? -3.212 -4.716 3.474 1.00 88.31 84 ASN A CA 1
ATOM 699 C C . ASN A 1 84 ? -4.292 -3.695 3.856 1.00 88.31 84 ASN A C 1
ATOM 701 O O 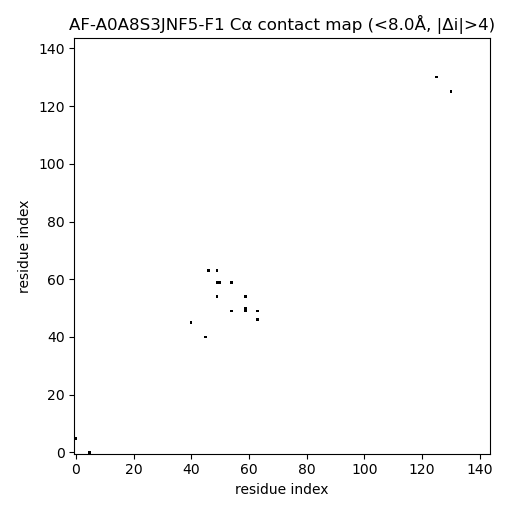. ASN A 1 84 ? -4.689 -3.633 5.017 1.00 88.31 84 ASN A O 1
ATOM 705 N N . MET A 1 85 ? -4.792 -2.907 2.898 1.00 89.44 85 MET A N 1
ATOM 706 C CA . MET A 1 85 ? -5.894 -1.971 3.149 1.00 89.44 85 MET A CA 1
ATOM 707 C C . MET A 1 85 ? -7.187 -2.703 3.516 1.00 89.44 85 MET A C 1
ATOM 709 O O . MET A 1 85 ? -7.865 -2.301 4.461 1.00 89.44 85 MET A O 1
ATOM 713 N N . ALA A 1 86 ? -7.520 -3.784 2.807 1.00 89.75 86 ALA A N 1
ATOM 714 C CA . ALA A 1 86 ? -8.696 -4.593 3.113 1.00 89.75 86 ALA A CA 1
ATOM 715 C C . ALA A 1 86 ? -8.586 -5.243 4.503 1.00 89.75 86 ALA A C 1
ATOM 717 O O . ALA A 1 86 ? -9.526 -5.178 5.293 1.00 89.75 86 ALA A O 1
ATOM 718 N N . GLU A 1 87 ? -7.425 -5.806 4.844 1.00 92.75 87 GLU A N 1
ATOM 719 C CA . GLU A 1 87 ? -7.167 -6.371 6.169 1.00 92.75 87 GLU A CA 1
ATOM 720 C C . GLU A 1 87 ? -7.254 -5.317 7.276 1.00 92.75 87 GLU A C 1
ATOM 722 O O . GLU A 1 87 ? -7.859 -5.572 8.320 1.00 92.75 87 GLU A O 1
ATOM 727 N N . ALA A 1 88 ? -6.683 -4.129 7.058 1.00 89.75 88 ALA A N 1
ATOM 728 C CA . ALA A 1 88 ? -6.762 -3.023 8.005 1.00 89.75 88 ALA A CA 1
ATOM 729 C C . ALA A 1 88 ? -8.215 -2.583 8.233 1.00 89.75 88 ALA A C 1
ATOM 731 O O . ALA A 1 88 ? -8.617 -2.388 9.380 1.00 89.75 88 ALA A O 1
ATOM 732 N N . ALA A 1 89 ? -9.022 -2.502 7.171 1.00 88.00 89 ALA A N 1
ATOM 733 C CA . ALA A 1 89 ? -10.443 -2.190 7.277 1.00 88.00 89 ALA A CA 1
ATOM 734 C C . ALA A 1 89 ? -11.200 -3.259 8.083 1.00 88.00 89 ALA A C 1
ATOM 736 O O . ALA A 1 89 ? -11.916 -2.923 9.023 1.00 88.00 89 ALA A O 1
ATOM 737 N N . VAL A 1 90 ? -10.998 -4.548 7.782 1.00 91.44 90 VAL A N 1
ATOM 738 C CA . VAL A 1 90 ? -11.636 -5.659 8.516 1.00 91.44 90 VAL A CA 1
ATOM 739 C C . VAL A 1 90 ? -11.259 -5.640 9.998 1.00 91.44 90 VAL A C 1
ATOM 741 O O . VAL A 1 90 ? -12.127 -5.797 10.858 1.00 91.44 90 VAL A O 1
ATOM 744 N N . ARG A 1 91 ? -9.980 -5.415 10.317 1.00 90.50 91 ARG A N 1
ATOM 745 C CA . ARG A 1 91 ? -9.521 -5.277 11.708 1.00 90.50 91 ARG A CA 1
ATOM 746 C C . ARG A 1 91 ? -10.161 -4.072 12.393 1.00 90.50 91 ARG A C 1
ATOM 748 O O . ARG A 1 91 ? -10.612 -4.214 13.525 1.00 90.50 91 ARG A O 1
ATOM 755 N N . GLY A 1 92 ? -10.253 -2.936 11.703 1.00 89.62 92 GLY A N 1
ATOM 756 C CA . GLY A 1 92 ? -10.908 -1.731 12.212 1.00 89.62 92 GLY A CA 1
ATOM 757 C C . GLY A 1 92 ? -12.382 -1.962 12.546 1.00 89.62 92 GLY A C 1
ATOM 758 O O . GLY A 1 92 ? -12.816 -1.633 13.645 1.00 89.62 92 GLY A O 1
ATOM 759 N N . TYR A 1 93 ? -13.140 -2.605 11.652 1.00 89.94 93 TYR A N 1
ATOM 760 C CA . TYR A 1 93 ? -14.545 -2.941 11.911 1.00 89.94 93 TYR A CA 1
ATOM 761 C C . TYR A 1 93 ? -14.717 -3.924 13.067 1.00 89.94 93 TYR A C 1
ATOM 763 O O . TYR A 1 93 ? -15.634 -3.776 13.874 1.00 89.94 93 TYR A O 1
ATOM 771 N N . ARG A 1 94 ? -13.830 -4.917 13.175 1.00 89.31 94 ARG A N 1
ATOM 772 C CA . ARG A 1 94 ? -13.849 -5.851 14.302 1.00 89.31 94 ARG A CA 1
ATOM 773 C C . ARG A 1 94 ? -13.613 -5.127 15.627 1.00 89.31 94 ARG A C 1
ATOM 775 O O . ARG A 1 94 ? -14.353 -5.364 16.575 1.00 89.31 94 ARG A O 1
ATOM 782 N N . GLN A 1 95 ? -12.609 -4.256 15.674 1.00 90.56 95 GLN A N 1
ATOM 783 C CA . GLN A 1 95 ? -12.284 -3.489 16.871 1.00 90.56 95 GLN A CA 1
ATOM 784 C C . GLN A 1 95 ? -13.438 -2.559 17.259 1.00 90.56 95 GLN A C 1
ATOM 786 O O . GLN A 1 95 ? -13.850 -2.558 18.411 1.00 90.56 95 GLN A O 1
ATOM 791 N N . TYR A 1 96 ? -14.038 -1.870 16.286 1.00 88.06 96 TYR A N 1
ATOM 792 C CA . TYR A 1 96 ? -15.220 -1.040 16.517 1.00 88.06 96 TYR A CA 1
ATOM 793 C C . TYR A 1 96 ? -16.387 -1.833 17.129 1.00 88.06 96 TYR A C 1
ATOM 795 O O . TYR A 1 96 ? -17.005 -1.382 18.090 1.00 88.06 96 TYR A O 1
ATOM 803 N N . GLY A 1 97 ? -16.661 -3.042 16.626 1.00 82.38 97 GLY A N 1
ATOM 804 C CA . GLY A 1 97 ? -17.698 -3.909 17.193 1.00 82.38 97 GLY A CA 1
ATOM 805 C C . GLY A 1 97 ? -17.375 -4.411 18.607 1.00 82.38 97 GLY A C 1
ATOM 806 O O . GLY A 1 97 ? -18.270 -4.521 19.446 1.00 82.38 97 GLY A O 1
ATOM 807 N N . GLU A 1 98 ? -16.104 -4.704 18.898 1.00 87.31 98 GLU A N 1
ATOM 808 C CA . GLU A 1 98 ? -15.649 -5.059 20.249 1.00 87.31 98 GLU A CA 1
ATOM 809 C C . GLU A 1 98 ? -15.794 -3.866 21.218 1.00 87.31 98 GLU A C 1
ATOM 811 O O . GLU A 1 98 ? -16.302 -4.044 22.331 1.00 87.31 98 GLU A O 1
ATOM 816 N N . ASP A 1 99 ? -15.468 -2.651 20.771 1.00 88.06 99 ASP A N 1
ATOM 817 C CA . ASP A 1 99 ? -15.614 -1.412 21.542 1.00 88.06 99 ASP A CA 1
ATOM 818 C C . ASP A 1 99 ? -17.093 -1.073 21.815 1.00 88.06 99 ASP A C 1
ATOM 820 O O . ASP A 1 99 ? -17.461 -0.753 22.949 1.00 88.06 99 ASP A O 1
ATOM 824 N N . GLU A 1 100 ? -17.981 -1.197 20.820 1.00 85.12 100 GLU A N 1
ATOM 825 C CA . GLU A 1 100 ? -19.429 -1.006 21.005 1.00 85.12 100 GLU A CA 1
ATOM 826 C C . GLU A 1 100 ? -20.027 -2.024 21.976 1.00 85.12 100 GLU A C 1
ATOM 828 O O . GLU A 1 100 ? -20.811 -1.663 22.860 1.00 85.12 100 GLU A O 1
ATOM 833 N N . LYS A 1 101 ? -19.625 -3.294 21.865 1.00 86.69 101 LYS A N 1
ATOM 834 C CA . LYS A 1 101 ? -20.046 -4.337 22.804 1.00 86.69 101 LYS A CA 1
ATOM 835 C C . LYS A 1 101 ? -19.613 -3.992 24.227 1.00 86.69 101 LYS A C 1
ATOM 837 O O . LYS A 1 101 ? -20.414 -4.120 25.155 1.00 86.69 101 LYS A O 1
ATOM 842 N N . GLN A 1 102 ? -18.372 -3.546 24.413 1.00 87.62 102 GLN A N 1
ATOM 843 C CA . GLN A 1 102 ? -17.875 -3.163 25.731 1.00 87.62 102 GLN A CA 1
ATOM 844 C C . GLN A 1 102 ? -18.615 -1.936 26.277 1.00 87.62 102 GLN A C 1
ATOM 846 O O . GLN A 1 102 ? -18.977 -1.909 27.455 1.00 87.62 102 GLN A O 1
ATOM 851 N N . ASN A 1 103 ? -18.915 -0.955 25.425 1.00 85.94 103 ASN A N 1
ATOM 852 C CA . ASN A 1 103 ? -19.715 0.212 25.792 1.00 85.94 103 ASN A CA 1
ATOM 853 C C . ASN A 1 103 ? -21.127 -0.175 26.240 1.00 85.94 103 ASN A C 1
ATOM 855 O O . ASN A 1 103 ? -21.597 0.329 27.260 1.00 85.94 103 ASN A O 1
ATOM 859 N N . LEU A 1 104 ? -21.78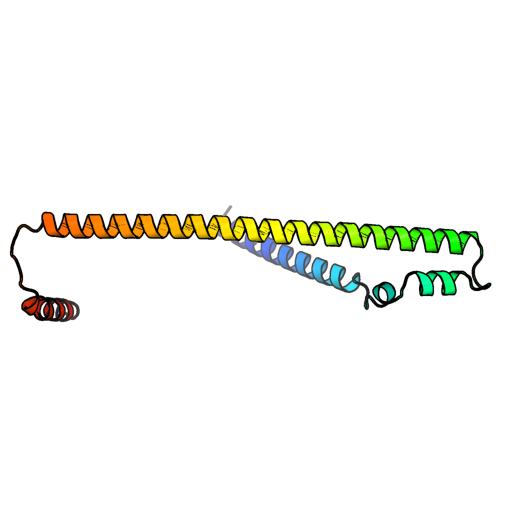0 -1.112 25.547 1.00 83.56 104 LEU A N 1
ATOM 860 C CA . LEU A 1 104 ? -23.084 -1.638 25.955 1.00 83.56 104 LEU A CA 1
ATOM 861 C C . LEU A 1 104 ? -23.009 -2.353 27.307 1.00 83.56 104 LEU A C 1
ATOM 863 O O . LEU A 1 104 ? -23.830 -2.085 28.181 1.00 83.56 104 LEU A O 1
ATOM 867 N N . ILE A 1 105 ? -22.005 -3.208 27.528 1.00 85.31 105 ILE A N 1
ATOM 868 C CA . ILE A 1 105 ? -21.802 -3.888 28.820 1.00 85.31 105 ILE A CA 1
ATOM 869 C C . ILE A 1 105 ? -21.600 -2.867 29.950 1.00 85.31 105 ILE A C 1
ATOM 871 O O . ILE A 1 105 ? -22.208 -2.992 31.017 1.00 85.31 105 ILE A O 1
ATOM 875 N N . ASN A 1 106 ? -20.796 -1.830 29.714 1.00 82.81 106 ASN A N 1
ATOM 876 C CA . ASN A 1 106 ? -20.561 -0.748 30.670 1.00 82.81 106 ASN A CA 1
ATOM 877 C C . ASN A 1 106 ? -21.847 0.054 30.960 1.00 82.81 106 ASN A C 1
ATOM 879 O O . ASN A 1 106 ? -22.086 0.467 32.095 1.00 82.81 106 ASN A O 1
ATOM 883 N N . LEU A 1 107 ? -22.698 0.259 29.951 1.00 79.50 107 LEU A N 1
ATOM 884 C CA . LEU A 1 107 ? -23.985 0.936 30.109 1.00 79.50 107 LEU A CA 1
ATOM 885 C C . LEU A 1 107 ? -24.960 0.094 30.947 1.00 79.50 107 LEU A C 1
ATOM 887 O O . LEU A 1 107 ? -25.567 0.606 31.886 1.00 79.50 107 LEU A O 1
ATOM 891 N N . PHE A 1 108 ? -25.076 -1.204 30.648 1.00 74.56 108 PHE A N 1
ATOM 892 C CA . PHE A 1 108 ? -25.944 -2.123 31.387 1.00 74.56 108 PHE A CA 1
ATOM 893 C C . PHE A 1 108 ? -25.497 -2.292 32.839 1.00 74.56 108 PHE A C 1
ATOM 895 O O . PHE A 1 108 ? -26.325 -2.229 33.744 1.00 74.56 108 PHE A O 1
ATOM 902 N N . THR A 1 109 ? -24.195 -2.441 33.085 1.00 76.31 109 THR A N 1
ATOM 903 C CA . THR A 1 109 ? -23.655 -2.514 34.453 1.00 76.31 109 THR A CA 1
ATOM 904 C C . THR A 1 109 ? -23.939 -1.233 35.238 1.00 76.31 109 THR A C 1
ATOM 906 O O . THR A 1 109 ? -24.418 -1.318 36.369 1.00 76.31 109 THR A O 1
ATOM 909 N N . ARG A 1 110 ? -23.780 -0.048 34.632 1.00 72.38 110 ARG A N 1
ATOM 910 C CA . ARG A 1 110 ? -24.185 1.225 35.257 1.00 72.38 110 ARG A CA 1
ATOM 911 C C . ARG A 1 110 ? -25.678 1.276 35.578 1.00 72.38 110 ARG A C 1
ATOM 913 O O . ARG A 1 110 ? -26.024 1.529 36.727 1.00 72.38 110 ARG A O 1
ATOM 920 N N . LEU A 1 111 ? -26.549 0.946 34.625 1.00 70.75 111 LEU A N 1
ATOM 921 C CA . LEU A 1 111 ? -28.001 0.912 34.841 1.00 70.75 111 LEU A CA 1
ATOM 922 C C . LEU A 1 111 ? -28.396 -0.060 35.960 1.00 70.75 111 LEU A C 1
ATOM 924 O O . LEU A 1 111 ? -29.199 0.288 36.820 1.00 70.75 111 LEU A O 1
ATOM 928 N N . THR A 1 112 ? -27.804 -1.257 36.005 1.00 64.94 112 THR A N 1
ATOM 929 C CA . THR A 1 112 ? -28.064 -2.215 37.093 1.00 64.94 112 THR A CA 1
ATOM 930 C C . THR A 1 112 ? -27.543 -1.723 38.440 1.00 64.94 112 THR A C 1
ATOM 932 O O . THR A 1 112 ? -28.207 -1.935 39.448 1.00 64.94 112 THR A O 1
ATOM 935 N N . SER A 1 113 ? -26.410 -1.014 38.477 1.00 62.56 113 SER A N 1
ATOM 936 C CA . SER A 1 113 ? -25.891 -0.412 39.710 1.00 62.56 113 SER A CA 1
ATOM 937 C C . SER A 1 113 ? -26.763 0.743 40.209 1.00 62.56 113 SER A C 1
ATOM 939 O O . SER A 1 113 ? -26.989 0.858 41.409 1.00 62.56 113 SER A O 1
ATOM 941 N N . GLU A 1 114 ? -27.329 1.545 39.304 1.00 62.44 114 GLU A N 1
ATOM 942 C CA . GLU A 1 114 ? -28.287 2.602 39.635 1.00 62.44 114 GLU A CA 1
ATOM 943 C C . GLU A 1 114 ? -29.620 2.015 40.110 1.00 62.44 114 GLU A C 1
ATOM 945 O O . GLU A 1 114 ? -30.166 2.472 41.111 1.00 62.44 114 GLU A O 1
ATOM 950 N N . GLN A 1 115 ? -30.117 0.956 39.464 1.00 60.38 115 GLN A N 1
ATOM 951 C CA . GLN A 1 115 ? -31.313 0.244 39.921 1.00 60.38 115 GLN A CA 1
ATOM 952 C C . GLN A 1 115 ? -31.097 -0.457 41.267 1.00 60.38 115 GLN A C 1
ATOM 954 O O . GLN A 1 115 ? -31.970 -0.399 42.129 1.00 60.38 115 GLN A O 1
ATOM 959 N N . LEU A 1 116 ? -29.925 -1.053 41.503 1.00 56.41 116 LEU A N 1
ATOM 960 C CA . LEU A 1 116 ? -29.552 -1.608 42.807 1.00 56.41 116 LEU A CA 1
ATOM 961 C C . LEU A 1 116 ? -29.389 -0.512 43.870 1.00 56.41 116 LEU A C 1
ATOM 963 O O . LEU A 1 116 ? -29.796 -0.718 45.008 1.00 56.41 116 LEU A O 1
ATOM 967 N N . ALA A 1 117 ? -28.868 0.667 43.519 1.00 58.19 117 ALA A N 1
ATOM 968 C CA . ALA A 1 117 ? -28.795 1.816 44.422 1.00 58.19 117 ALA A CA 1
ATOM 969 C C . ALA A 1 117 ? -30.189 2.376 44.765 1.00 58.19 117 ALA A C 1
ATOM 971 O O . ALA A 1 117 ? -30.427 2.777 45.907 1.00 58.19 117 ALA A O 1
ATOM 972 N N . LEU A 1 118 ? -31.117 2.362 43.804 1.00 56.78 118 LEU A N 1
ATOM 973 C CA . LEU A 1 118 ? -32.528 2.704 44.005 1.00 56.78 118 LEU A CA 1
ATOM 974 C C . LEU A 1 118 ? -33.267 1.658 44.851 1.00 56.78 118 LEU A C 1
ATOM 976 O O . LEU A 1 118 ? -34.149 2.029 45.610 1.00 56.78 118 LEU A O 1
ATOM 980 N N . LEU A 1 119 ? -32.903 0.375 44.765 1.00 54.50 119 LEU A N 1
ATOM 981 C CA . LEU A 1 119 ? -33.447 -0.680 45.630 1.00 54.50 119 LEU A CA 1
ATOM 982 C C . LEU A 1 119 ? -32.844 -0.646 47.045 1.00 54.50 119 LEU A C 1
ATOM 984 O O . LEU A 1 119 ? -33.548 -0.901 48.020 1.00 54.50 119 LEU A O 1
ATOM 988 N N . ALA A 1 120 ? -31.558 -0.299 47.174 1.00 54.66 120 ALA A N 1
ATOM 989 C CA . ALA A 1 120 ? -30.870 -0.153 48.459 1.00 54.66 120 ALA A CA 1
ATOM 990 C C . ALA A 1 120 ? -31.362 1.072 49.253 1.00 54.66 120 ALA A C 1
ATOM 992 O O . ALA A 1 120 ? -31.393 1.051 50.484 1.00 54.66 120 ALA A O 1
ATOM 993 N N . ARG A 1 121 ? -31.798 2.134 48.563 1.00 52.47 121 ARG A N 1
ATOM 994 C CA . ARG A 1 121 ? -32.587 3.224 49.150 1.00 52.47 121 ARG A CA 1
ATOM 995 C C . ARG A 1 121 ? -34.067 2.836 49.089 1.00 52.47 121 ARG A C 1
ATOM 997 O O . ARG A 1 121 ? -34.747 3.203 48.144 1.00 52.47 121 ARG A O 1
ATOM 1004 N N . GLY A 1 122 ? -34.554 2.078 50.075 1.00 49.62 122 GLY A N 1
ATOM 1005 C CA . GLY A 1 122 ? -35.948 1.601 50.149 1.00 49.62 122 GLY A CA 1
ATOM 1006 C C . GLY A 1 122 ? -37.034 2.672 49.884 1.00 49.62 122 GLY A C 1
ATOM 1007 O O . GLY A 1 122 ? -36.747 3.870 49.843 1.00 49.62 122 GLY A O 1
ATOM 1008 N N . PRO A 1 123 ? -38.311 2.276 49.715 1.00 46.88 123 PRO A N 1
ATOM 1009 C CA . PRO A 1 123 ? -39.325 3.089 49.055 1.00 46.88 123 PRO A CA 1
ATOM 1010 C C . PRO A 1 123 ? -39.681 4.331 49.880 1.00 46.88 123 PRO A C 1
ATOM 1012 O O . PRO A 1 123 ? -40.546 4.308 50.750 1.00 46.88 123 PRO A O 1
ATOM 1015 N N . LYS A 1 124 ? -39.070 5.463 49.541 1.00 50.78 124 LYS A N 1
ATOM 1016 C CA . LYS A 1 124 ? -39.764 6.749 49.560 1.00 50.78 124 LYS A CA 1
ATOM 1017 C C . LYS A 1 124 ? -40.042 7.088 48.109 1.00 50.78 124 LYS A C 1
ATOM 1019 O O . LYS A 1 124 ? -39.175 7.593 47.406 1.00 50.78 124 LYS A O 1
ATOM 1024 N N . TYR A 1 125 ? -41.235 6.726 47.646 1.00 53.78 125 TYR A N 1
ATOM 1025 C CA . TYR A 1 125 ? -41.733 7.162 46.349 1.00 53.78 125 TYR A CA 1
ATOM 1026 C C . TYR A 1 125 ? -41.760 8.694 46.350 1.00 53.78 125 TYR A C 1
ATOM 1028 O O . TYR A 1 125 ? -42.584 9.301 47.029 1.00 53.78 125 TYR A O 1
ATOM 1036 N N . VAL A 1 126 ? -40.814 9.306 45.640 1.00 52.47 126 VAL A N 1
ATOM 1037 C CA . VAL A 1 126 ? -40.808 10.741 45.361 1.00 52.47 126 VAL A CA 1
ATOM 1038 C C . VAL A 1 126 ? -41.504 10.900 44.010 1.00 52.47 126 VAL A C 1
ATOM 1040 O O . VAL A 1 126 ? -40.971 10.423 43.004 1.00 52.47 126 VAL A O 1
ATOM 1043 N N . PRO A 1 127 ? -42.709 11.491 43.956 1.00 44.31 127 PRO A N 1
ATOM 1044 C CA . PRO A 1 127 ? -43.455 11.602 42.712 1.00 44.31 127 PRO A CA 1
ATOM 1045 C C . PRO A 1 127 ? -42.666 12.409 41.663 1.00 44.31 127 PRO A C 1
ATOM 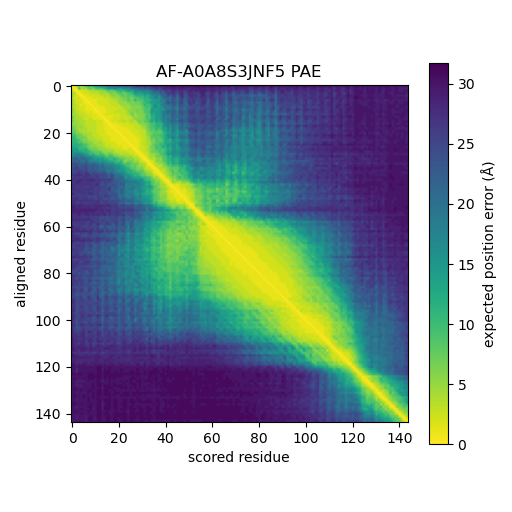1047 O O . PRO A 1 127 ? -41.874 13.281 42.034 1.00 44.31 127 PRO A O 1
ATOM 1050 N N . PRO A 1 128 ? -42.903 12.197 40.354 1.00 54.06 128 PRO A N 1
ATOM 1051 C CA . PRO A 1 128 ? -42.158 12.855 39.273 1.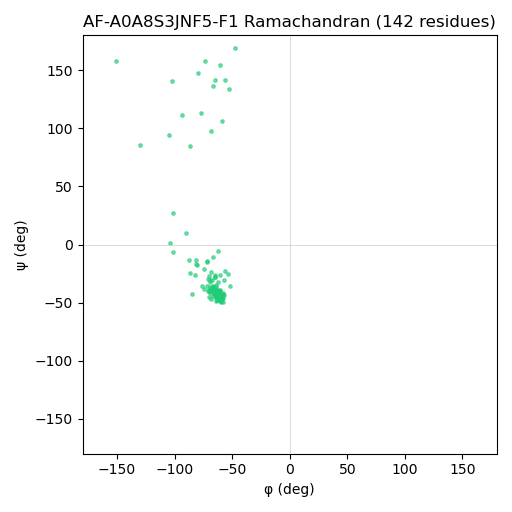00 54.06 128 PRO A CA 1
ATOM 1052 C C . PRO A 1 128 ? -42.122 14.390 39.360 1.00 54.06 128 PRO A C 1
ATOM 1054 O O . PRO A 1 128 ? -41.177 15.018 38.888 1.00 54.06 128 PRO A O 1
ATOM 1057 N N . CYS A 1 129 ? -43.116 14.999 40.012 1.00 50.75 129 CYS A N 1
ATOM 1058 C CA . CYS A 1 129 ? -43.192 16.439 40.252 1.00 50.75 129 CYS A CA 1
ATOM 1059 C C . CYS A 1 129 ? -42.196 16.972 41.303 1.00 50.75 129 CYS A C 1
ATOM 1061 O O . CYS A 1 129 ? -41.968 18.176 41.350 1.00 50.75 129 CYS A O 1
ATOM 1063 N N . GLN A 1 130 ? -41.560 16.116 42.109 1.00 47.31 130 GLN A N 1
ATOM 1064 C CA . GLN A 1 130 ? -40.589 16.517 43.140 1.00 47.31 130 GLN A CA 1
ATOM 1065 C C . GLN A 1 130 ? -39.117 16.312 42.730 1.00 47.31 130 GLN A C 1
ATOM 1067 O O . GLN A 1 130 ? -38.210 16.774 43.421 1.00 47.31 130 GLN A O 1
ATOM 1072 N N . ILE A 1 131 ? -38.850 15.693 41.573 1.00 53.47 131 ILE A N 1
ATOM 1073 C CA . ILE A 1 131 ? -37.483 15.458 41.059 1.00 53.47 131 ILE A CA 1
ATOM 1074 C C . ILE A 1 131 ? -36.763 16.780 40.732 1.00 53.47 131 ILE A C 1
ATOM 1076 O O . ILE A 1 131 ? -35.538 16.870 40.833 1.00 53.47 131 ILE A O 1
ATOM 1080 N N . GLN A 1 132 ? -37.514 17.828 40.380 1.00 50.09 132 GLN A N 1
ATOM 1081 C CA . GLN A 1 132 ? -36.944 19.146 40.090 1.00 50.09 132 GLN A CA 1
ATOM 1082 C C . GLN A 1 132 ? -36.335 19.816 41.333 1.00 50.09 132 GLN A C 1
ATOM 1084 O O . GLN A 1 132 ? -35.318 20.493 41.200 1.00 50.09 132 GLN A O 1
ATOM 1089 N N . PHE A 1 133 ? -36.870 19.554 42.530 1.00 44.91 133 PHE A N 1
ATOM 1090 C CA . PHE A 1 133 ? -36.373 20.146 43.777 1.00 44.91 133 PHE A CA 1
ATOM 1091 C C . PHE A 1 133 ? -35.051 19.514 44.242 1.00 44.91 133 PHE A C 1
ATOM 1093 O O . PHE A 1 133 ? -34.119 20.224 44.614 1.00 44.91 133 PHE A O 1
ATOM 1100 N N . TYR A 1 134 ? -34.886 18.196 44.092 1.00 44.88 134 TYR A N 1
ATOM 1101 C CA . TYR A 1 134 ? -33.639 17.512 44.473 1.00 44.88 134 TYR A CA 1
ATOM 1102 C C . TYR A 1 134 ? -32.430 17.866 43.585 1.00 44.88 134 TYR A C 1
ATOM 1104 O O . TYR A 1 134 ? -31.280 17.763 44.023 1.00 44.88 134 TYR A O 1
ATOM 1112 N N . ARG A 1 135 ? -32.661 18.315 42.341 1.00 48.41 135 ARG A N 1
ATOM 1113 C CA . ARG A 1 135 ? -31.588 18.810 41.457 1.00 48.41 135 ARG A CA 1
ATOM 1114 C C . ARG A 1 135 ? -31.071 20.197 41.841 1.00 48.41 135 ARG A C 1
ATOM 1116 O O . ARG A 1 135 ? -29.970 20.545 41.417 1.00 48.41 135 ARG A O 1
ATOM 1123 N N . GLN A 1 136 ? -31.842 20.986 42.588 1.00 45.00 136 GLN A N 1
ATOM 1124 C CA . GLN A 1 136 ? -31.408 22.305 43.056 1.00 45.00 136 GLN A CA 1
ATOM 1125 C C . GLN A 1 136 ? -30.606 22.202 44.359 1.00 45.00 136 GLN A C 1
ATOM 1127 O O . GLN A 1 136 ? -29.518 22.766 44.430 1.00 45.00 136 GLN A O 1
ATOM 1132 N N . GLU A 1 137 ? -31.025 21.371 45.319 1.00 44.62 137 GLU A N 1
ATOM 1133 C CA . GLU A 1 137 ? -30.325 21.236 46.614 1.00 44.62 137 GLU A CA 1
ATOM 1134 C C . GLU A 1 137 ? -28.900 20.661 46.509 1.00 44.62 137 GLU A C 1
ATOM 1136 O O . GLU A 1 137 ? -28.038 20.940 47.340 1.00 44.62 137 GLU A O 1
ATOM 1141 N N . THR A 1 138 ? -28.611 19.867 45.474 1.00 46.53 138 THR A N 1
ATOM 1142 C CA . THR A 1 138 ? -27.258 19.326 45.241 1.00 46.53 138 THR A CA 1
ATOM 1143 C C . THR A 1 138 ? -26.312 20.313 44.559 1.00 46.53 138 THR A C 1
ATOM 1145 O O . THR A 1 138 ? -25.104 20.087 44.573 1.00 46.53 138 THR A O 1
ATOM 1148 N N . LYS A 1 139 ? -26.821 21.419 43.998 1.00 44.41 139 LYS A N 1
ATOM 1149 C CA . LYS A 1 139 ? -25.981 22.492 43.446 1.00 44.41 139 LYS A CA 1
ATOM 1150 C C . LYS A 1 139 ? -25.558 23.520 44.492 1.00 44.41 139 LYS A C 1
ATOM 1152 O O . LYS A 1 139 ? -24.509 24.127 44.319 1.00 44.41 139 LYS A O 1
ATOM 1157 N N . GLU A 1 140 ? -26.313 23.681 45.576 1.00 41.56 140 GLU A N 1
ATOM 1158 C CA . GLU A 1 140 ? -25.974 24.646 46.632 1.00 41.56 140 GLU A CA 1
ATOM 1159 C C . GLU A 1 140 ? -24.932 24.122 47.631 1.00 41.56 140 GLU A C 1
ATOM 1161 O O . GLU A 1 140 ? -24.275 24.913 48.290 1.00 41.56 140 GLU A O 1
ATOM 1166 N N . LYS A 1 141 ? -24.681 22.807 47.694 1.00 41.66 141 LYS A N 1
ATOM 1167 C CA . LYS A 1 141 ? -23.666 22.224 48.599 1.00 41.66 141 LYS A CA 1
ATOM 1168 C C . LYS A 1 141 ? -22.250 22.095 48.017 1.00 41.66 141 LYS A C 1
ATOM 1170 O O . LYS A 1 141 ? -21.417 21.427 48.618 1.00 41.66 141 LYS A O 1
ATOM 1175 N N . ILE A 1 142 ? -21.972 22.686 46.851 1.00 42.56 142 ILE A N 1
ATOM 1176 C CA . ILE A 1 142 ? -20.632 22.661 46.218 1.00 42.56 142 ILE A CA 1
ATOM 1177 C C . ILE A 1 142 ? -19.894 24.006 46.385 1.00 42.56 142 ILE A C 1
ATOM 1179 O O . ILE A 1 142 ? -18.757 24.147 45.947 1.00 42.56 142 ILE A O 1
ATOM 1183 N N . ILE A 1 143 ? -20.491 24.989 47.063 1.00 40.00 143 ILE A N 1
ATOM 1184 C CA . ILE A 1 143 ? -19.809 26.239 47.410 1.00 40.00 143 ILE A CA 1
ATOM 1185 C C . ILE A 1 143 ? -20.017 26.511 48.900 1.00 40.00 143 ILE A C 1
ATOM 1187 O O . ILE A 1 143 ? -20.953 27.207 49.269 1.00 40.00 143 ILE A O 1
ATOM 1191 N N . GLU A 1 144 ? -19.156 25.921 49.725 1.00 34.66 144 GLU A N 1
ATOM 1192 C CA . GLU A 1 144 ? -18.611 26.501 50.965 1.00 34.66 144 GLU A CA 1
ATOM 1193 C C . GLU A 1 144 ? -17.360 25.720 51.385 1.00 34.66 144 GLU A C 1
ATOM 1195 O O . GLU A 1 144 ? -17.417 24.467 51.407 1.00 34.66 144 GLU A O 1
#

pLDDT: mean 72.82, std 15.06, range [34.66, 92.75]

Radius of gyration: 34.29 Å; Cα contacts (8 Å, |Δi|>4): 9; chains: 1; bounding box: 70×34×86 Å

Sequence (144 aa):
MSMQIIWQATINECKSQEEVDILKQHLYIKRLPKSFDYLDESYSKIENKLARPIYNDNTRTTMSARHRKIIAQNKCDLMKLYINMAEAAVRGYRQYGEDEKQNLINLFTRLTSEQLALLARGPKYVPPCQIQFYRQETKEKIIE

Mean predicted aligned error: 19.12 Å

Organism: NCBI:txid392030